Protein AF-T0GJG1-F1 (afdb_monomer_lite)

pLDDT: mean 91.99, std 8.59, range [55.28, 97.31]

Sequence (51 aa):
MEVNQKISALVLAKVAEGMSVVDALKAVCGTAKVDAMIGDLYDSLRAKASA

Radius of gyration: 13.64 Å; chains: 1; bounding box: 27×23×34 Å

Structure (mmCIF, N/CA/C/O backbone):
data_AF-T0GJG1-F1
#
_entry.id   AF-T0GJG1-F1
#
loop_
_atom_site.group_PDB
_atom_site.id
_atom_site.type_symbol
_atom_site.label_atom_id
_atom_site.label_alt_id
_atom_site.label_comp_id
_atom_site.label_asym_id
_atom_site.label_entity_id
_atom_site.label_seq_id
_atom_site.pdbx_PDB_ins_code
_atom_site.Cartn_x
_atom_site.Cartn_y
_atom_site.Cartn_z
_atom_site.occupancy
_atom_site.B_iso_or_equiv
_atom_site.auth_seq_id
_atom_site.auth_comp_id
_atom_site.auth_asym_id
_atom_site.auth_atom_id
_atom_site.pdbx_PDB_model_num
ATOM 1 N N . MET A 1 1 ? -2.954 -19.532 10.926 1.00 55.28 1 MET A N 1
ATOM 2 C CA . MET A 1 1 ? -3.168 -18.354 10.060 1.00 55.28 1 MET A CA 1
ATOM 3 C C . MET A 1 1 ? -1.803 -17.777 9.741 1.00 55.28 1 MET A C 1
ATOM 5 O O . MET A 1 1 ? -1.149 -17.271 10.651 1.00 55.28 1 MET A O 1
ATOM 9 N N . GLU A 1 2 ? -1.333 -17.982 8.512 1.00 71.62 2 GLU A N 1
ATOM 10 C CA . GLU A 1 2 ? -0.021 -17.505 8.065 1.00 71.62 2 GLU A CA 1
ATOM 11 C C . GLU A 1 2 ? 0.056 -15.978 8.195 1.00 71.62 2 GLU A C 1
ATOM 13 O O . GLU A 1 2 ? -0.944 -15.281 8.022 1.00 71.62 2 GLU A O 1
ATOM 18 N N . VAL A 1 3 ? 1.229 -15.447 8.539 1.00 76.69 3 VAL A N 1
ATOM 19 C CA . VAL A 1 3 ? 1.454 -14.021 8.849 1.00 76.69 3 VAL A CA 1
ATOM 20 C C . VAL A 1 3 ? 0.906 -13.089 7.758 1.00 76.69 3 VAL A C 1
ATOM 22 O O . VAL A 1 3 ? 0.317 -12.058 8.073 1.00 76.69 3 VAL A O 1
ATOM 25 N N . ASN A 1 4 ? 0.983 -13.500 6.491 1.00 79.69 4 ASN A N 1
ATOM 26 C CA . ASN A 1 4 ? 0.446 -12.740 5.363 1.00 79.69 4 ASN A CA 1
ATOM 27 C C . ASN A 1 4 ? -1.076 -12.552 5.437 1.00 79.69 4 ASN A C 1
ATOM 29 O O . ASN A 1 4 ? -1.561 -11.448 5.218 1.00 79.69 4 ASN A O 1
ATOM 33 N N . GLN A 1 5 ? -1.832 -13.582 5.830 1.00 84.75 5 GLN A N 1
ATOM 34 C CA . GLN A 1 5 ? -3.292 -13.490 5.962 1.00 84.75 5 GLN A CA 1
ATOM 35 C C . GLN A 1 5 ? -3.702 -12.500 7.061 1.00 84.75 5 GLN A C 1
ATOM 37 O O . GLN A 1 5 ? -4.698 -11.793 6.919 1.00 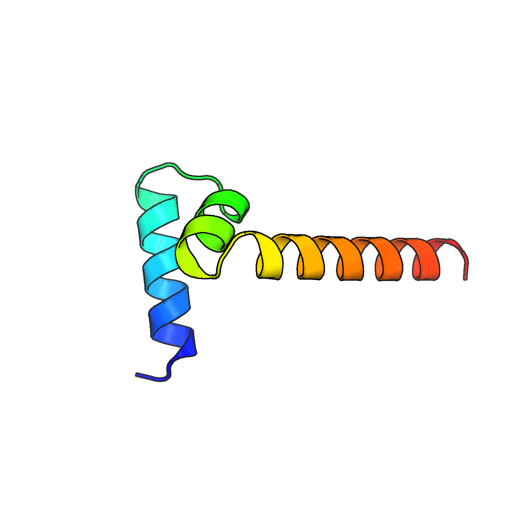84.75 5 GLN A O 1
ATOM 42 N N . LYS A 1 6 ? -2.911 -12.406 8.142 1.00 88.62 6 LYS A N 1
ATOM 43 C CA . LYS A 1 6 ? -3.115 -11.407 9.203 1.00 88.62 6 LYS A CA 1
ATOM 44 C C . LYS A 1 6 ? -2.895 -9.989 8.686 1.00 88.62 6 LYS A C 1
ATOM 46 O O . LYS A 1 6 ? -3.715 -9.118 8.950 1.00 88.62 6 LYS A O 1
ATOM 51 N N . ILE A 1 7 ? -1.819 -9.769 7.933 1.00 89.88 7 ILE A N 1
ATOM 52 C CA . ILE A 1 7 ? -1.505 -8.455 7.360 1.00 89.88 7 ILE A CA 1
ATOM 53 C C . ILE A 1 7 ? -2.588 -8.040 6.359 1.00 89.88 7 ILE A C 1
ATOM 55 O O . ILE A 1 7 ? -3.107 -6.930 6.453 1.00 89.88 7 ILE A O 1
ATOM 59 N N . SER A 1 8 ? -3.001 -8.941 5.464 1.00 91.38 8 SER A N 1
ATOM 60 C CA . SER A 1 8 ? -4.079 -8.666 4.509 1.00 91.38 8 SER A CA 1
ATOM 61 C C . SER A 1 8 ? -5.392 -8.298 5.205 1.00 91.38 8 SER A C 1
ATOM 63 O O . SER A 1 8 ? -6.048 -7.349 4.786 1.00 91.38 8 SER A O 1
ATOM 65 N N . ALA A 1 9 ? -5.755 -8.982 6.296 1.00 94.56 9 ALA A N 1
ATOM 66 C CA . ALA A 1 9 ? -6.955 -8.654 7.066 1.00 94.56 9 ALA A CA 1
ATOM 67 C C . ALA A 1 9 ? -6.885 -7.256 7.711 1.00 94.56 9 ALA A C 1
ATOM 69 O O . ALA A 1 9 ? -7.869 -6.520 7.683 1.00 94.56 9 ALA A O 1
ATOM 70 N N . LEU A 1 10 ? -5.723 -6.864 8.245 1.00 94.69 10 LEU A N 1
ATOM 71 C CA . LEU A 1 10 ? -5.517 -5.534 8.830 1.00 94.69 10 LEU A CA 1
ATOM 72 C C . LEU A 1 10 ? -5.610 -4.420 7.780 1.00 94.69 10 LEU A C 1
ATOM 74 O O . LEU A 1 10 ? -6.233 -3.390 8.030 1.00 94.69 10 LEU A O 1
ATOM 78 N N . VAL A 1 11 ? -5.033 -4.636 6.595 1.00 95.56 11 VAL A N 1
ATOM 79 C CA . VAL A 1 11 ? -5.128 -3.683 5.478 1.00 95.56 11 VAL A CA 1
ATOM 80 C C . VAL A 1 11 ? -6.579 -3.544 5.019 1.00 95.56 11 VAL A C 1
ATOM 82 O O . VAL A 1 11 ? -7.068 -2.428 4.871 1.00 95.56 11 VAL A O 1
ATOM 85 N N . LEU A 1 12 ? -7.297 -4.660 4.855 1.00 96.12 12 LEU A N 1
ATOM 86 C CA . LEU A 1 12 ? -8.709 -4.644 4.463 1.00 96.12 12 LEU A CA 1
ATOM 87 C C . LEU A 1 12 ? -9.590 -3.922 5.488 1.00 96.12 12 LEU A C 1
ATOM 89 O O . LEU A 1 12 ? -10.479 -3.174 5.091 1.00 96.12 12 LEU A O 1
ATOM 93 N N . ALA A 1 13 ? -9.320 -4.086 6.785 1.00 97.19 13 ALA A N 1
ATOM 94 C CA . ALA A 1 13 ? -10.031 -3.352 7.830 1.00 97.19 13 ALA A CA 1
ATOM 95 C C . ALA A 1 13 ? -9.841 -1.831 7.685 1.00 97.19 13 ALA A C 1
ATOM 97 O O . ALA A 1 13 ? -10.814 -1.085 7.719 1.00 97.19 13 ALA A O 1
ATOM 98 N N . LYS A 1 14 ? -8.610 -1.372 7.429 1.00 96.31 14 LYS A N 1
ATOM 99 C CA . LYS A 1 14 ? -8.304 0.053 7.212 1.00 96.31 14 LYS A CA 1
ATOM 100 C C . LYS A 1 14 ? -8.966 0.618 5.952 1.00 96.31 14 LYS A C 1
ATOM 102 O O . LYS A 1 14 ? -9.443 1.748 5.962 1.00 96.31 14 LYS A O 1
ATOM 107 N N . VAL A 1 15 ? -9.052 -0.173 4.884 1.00 97.31 15 VAL A N 1
ATOM 108 C CA . VAL A 1 15 ? -9.790 0.216 3.671 1.00 97.31 15 VAL A CA 1
ATOM 109 C C . VAL A 1 15 ? -11.294 0.313 3.944 1.00 97.31 15 VAL A C 1
ATOM 111 O O . VAL A 1 15 ? -11.937 1.250 3.479 1.00 97.31 15 VAL A O 1
ATOM 114 N N . ALA A 1 16 ? -11.858 -0.602 4.737 1.00 96.88 16 ALA A N 1
ATOM 115 C CA . ALA A 1 16 ? -13.266 -0.544 5.137 1.00 96.88 16 ALA A CA 1
ATOM 116 C C . ALA A 1 16 ? -13.593 0.688 6.007 1.00 96.88 16 ALA A C 1
ATOM 118 O O . ALA A 1 16 ? -14.720 1.172 5.976 1.00 96.88 16 ALA A O 1
ATOM 119 N N . GLU A 1 17 ? -12.605 1.232 6.726 1.00 95.69 17 GLU A N 1
ATOM 120 C CA . GLU A 1 17 ? -12.695 2.524 7.429 1.00 95.69 17 GLU A CA 1
ATOM 121 C C . GLU A 1 17 ? -12.644 3.742 6.476 1.00 95.69 17 GLU A C 1
ATOM 123 O O . GLU A 1 17 ? -12.754 4.880 6.926 1.00 95.69 17 GLU A O 1
ATOM 128 N N . GLY A 1 18 ? -12.491 3.527 5.164 1.00 96.81 18 GLY A N 1
ATOM 129 C CA . GLY A 1 18 ? -12.483 4.574 4.138 1.00 96.81 18 GLY A CA 1
ATOM 130 C C . GLY A 1 18 ? -11.093 5.039 3.702 1.00 96.81 18 GLY A C 1
ATOM 131 O O . GLY A 1 18 ? -10.993 5.996 2.934 1.00 96.81 18 GLY A O 1
ATOM 132 N N . MET A 1 19 ? -10.014 4.389 4.155 1.00 96.62 19 MET A N 1
ATOM 133 C CA . MET A 1 19 ? -8.665 4.704 3.673 1.00 96.62 19 MET A CA 1
ATOM 134 C C . MET A 1 19 ? -8.452 4.216 2.240 1.00 96.62 19 MET A C 1
ATOM 136 O O . MET A 1 19 ? -8.978 3.180 1.824 1.00 96.62 19 MET A O 1
ATOM 140 N N . SER A 1 20 ? -7.593 4.918 1.499 1.00 96.81 20 SER A N 1
ATOM 141 C CA . SER A 1 20 ? -7.062 4.377 0.252 1.00 96.81 20 SER A CA 1
ATOM 142 C C . SER A 1 20 ? -6.225 3.122 0.534 1.00 96.81 20 SER A C 1
ATOM 144 O O . SER A 1 20 ? -5.660 2.960 1.617 1.00 96.81 20 SER A O 1
ATOM 146 N N . VAL A 1 21 ? -6.099 2.231 -0.452 1.00 94.12 21 VAL A N 1
ATOM 147 C CA . VAL A 1 21 ? -5.289 1.006 -0.311 1.00 94.12 21 VAL A CA 1
ATOM 148 C C . VAL A 1 21 ? -3.830 1.334 0.028 1.00 94.12 21 VAL A C 1
ATOM 150 O O . VAL A 1 21 ? -3.213 0.636 0.830 1.00 94.12 21 VAL A O 1
ATOM 153 N N . VAL A 1 22 ? -3.282 2.411 -0.543 1.00 94.94 22 VAL A N 1
ATOM 154 C CA . VAL A 1 22 ? -1.900 2.842 -0.284 1.00 94.94 22 VAL A CA 1
ATOM 155 C C . VAL A 1 22 ? -1.748 3.344 1.150 1.00 94.94 22 VAL A C 1
ATOM 157 O O . VAL A 1 22 ? -0.805 2.947 1.829 1.00 94.94 22 VAL A O 1
ATOM 160 N N . ASP A 1 23 ? -2.686 4.152 1.642 1.00 96.31 23 ASP A N 1
ATOM 161 C CA . ASP A 1 23 ? -2.633 4.662 3.017 1.00 96.31 23 ASP A CA 1
ATOM 162 C C . ASP A 1 23 ? -2.846 3.542 4.040 1.00 96.31 23 ASP A C 1
ATOM 164 O O . ASP A 1 23 ? -2.143 3.481 5.048 1.00 96.31 23 ASP A O 1
ATOM 168 N N . ALA A 1 24 ? -3.736 2.593 3.742 1.00 97.25 24 ALA A N 1
ATOM 169 C CA . ALA A 1 24 ? -3.930 1.390 4.543 1.00 97.25 24 ALA A CA 1
ATOM 170 C C . ALA A 1 24 ? -2.651 0.535 4.608 1.00 97.25 24 ALA A C 1
ATOM 172 O O . ALA A 1 24 ? -2.258 0.082 5.685 1.00 97.25 24 ALA A O 1
ATOM 173 N N . LEU A 1 25 ? -1.955 0.355 3.480 1.00 95.38 25 LEU A N 1
ATOM 174 C CA . LEU A 1 25 ? -0.659 -0.325 3.444 1.00 95.38 25 LEU A CA 1
ATOM 175 C C . LEU A 1 25 ? 0.400 0.430 4.252 1.00 95.38 25 LEU A C 1
ATOM 177 O O . LEU A 1 25 ? 1.137 -0.198 5.008 1.00 95.38 25 LEU A O 1
ATOM 181 N N . LYS A 1 26 ? 0.470 1.762 4.149 1.00 96.94 26 LYS A N 1
ATOM 182 C CA . LYS A 1 26 ? 1.411 2.579 4.936 1.00 96.94 26 LYS A CA 1
ATOM 183 C C . LYS A 1 26 ? 1.135 2.480 6.435 1.00 96.94 26 LYS A C 1
ATOM 185 O O . LYS A 1 26 ? 2.077 2.341 7.213 1.00 96.94 26 LYS A O 1
ATOM 190 N N . ALA A 1 27 ? -0.136 2.487 6.832 1.00 95.62 27 ALA A N 1
ATOM 191 C CA . ALA A 1 27 ? -0.555 2.379 8.226 1.00 95.62 27 ALA A CA 1
ATOM 192 C C . ALA A 1 27 ? -0.243 1.005 8.845 1.00 95.62 27 ALA A C 1
ATOM 194 O O . ALA A 1 27 ? 0.083 0.931 10.027 1.00 95.62 27 ALA A O 1
ATOM 195 N N . VAL A 1 28 ? -0.334 -0.079 8.064 1.00 95.00 28 VAL A N 1
ATOM 196 C CA . VAL A 1 28 ? -0.139 -1.456 8.559 1.00 95.00 28 V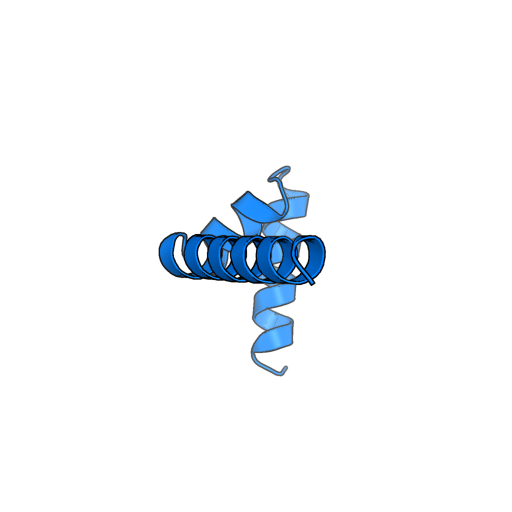AL A CA 1
ATOM 197 C C . VAL A 1 28 ? 1.305 -1.939 8.404 1.00 95.00 28 VAL A C 1
ATOM 199 O O . VAL A 1 28 ? 1.837 -2.589 9.300 1.00 95.00 28 VAL A O 1
ATOM 202 N N . CYS A 1 29 ? 1.947 -1.636 7.275 1.00 93.12 29 CYS A N 1
ATOM 203 C CA . CYS A 1 29 ? 3.266 -2.161 6.906 1.00 93.12 29 CYS A CA 1
ATOM 204 C C . CYS A 1 29 ? 4.406 -1.149 7.116 1.00 93.12 29 CYS A C 1
ATOM 206 O O . CYS A 1 29 ? 5.577 -1.517 7.013 1.00 93.12 29 CYS A O 1
ATOM 208 N N . GLY A 1 30 ? 4.076 0.112 7.410 1.00 95.38 30 GLY A N 1
ATOM 209 C CA . GLY A 1 30 ? 5.025 1.200 7.622 1.00 95.38 30 GLY A CA 1
ATOM 210 C C . GLY A 1 30 ? 5.331 1.992 6.349 1.00 95.38 30 GLY A C 1
ATOM 211 O O . GLY A 1 30 ? 5.646 1.433 5.296 1.00 95.38 30 GLY A O 1
ATOM 212 N N . THR A 1 31 ? 5.299 3.320 6.469 1.00 95.75 31 THR A N 1
ATOM 213 C CA . THR A 1 31 ? 5.460 4.264 5.352 1.00 95.75 31 THR A CA 1
ATOM 214 C C . THR A 1 3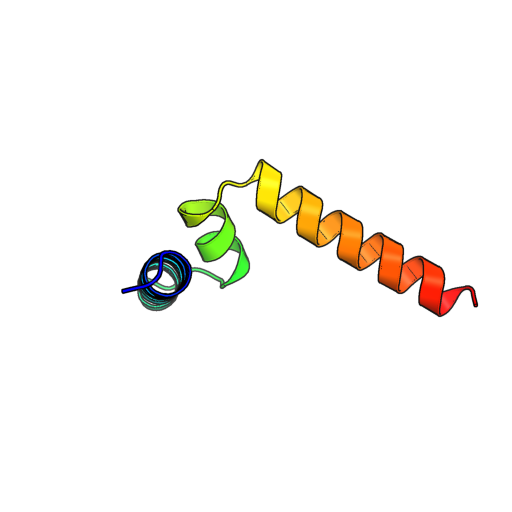1 ? 6.751 4.041 4.567 1.00 95.75 31 THR A C 1
ATOM 216 O O . THR A 1 31 ? 6.699 3.876 3.354 1.00 95.75 31 THR A O 1
ATOM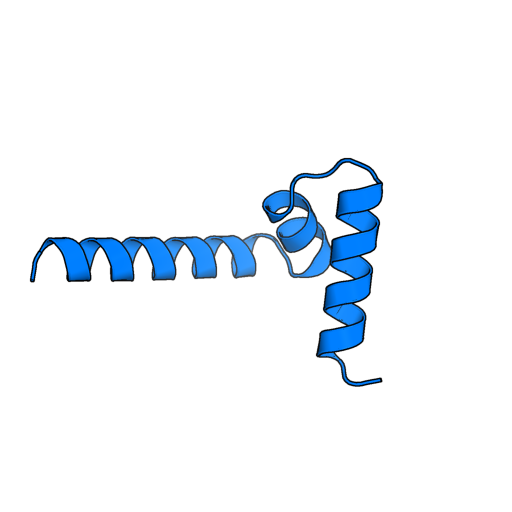 219 N N . ALA A 1 32 ? 7.897 3.943 5.252 1.00 95.50 32 ALA A N 1
ATOM 220 C CA . ALA A 1 32 ? 9.202 3.801 4.599 1.00 95.50 32 ALA A CA 1
ATOM 221 C C . ALA A 1 32 ? 9.300 2.538 3.726 1.00 95.50 32 ALA A C 1
ATOM 223 O O . ALA A 1 32 ? 9.903 2.567 2.655 1.00 95.50 32 ALA A O 1
ATOM 224 N N . LYS A 1 33 ? 8.682 1.429 4.156 1.00 94.69 33 LYS A N 1
ATOM 225 C CA . LYS A 1 33 ? 8.702 0.175 3.397 1.00 94.69 33 LYS A CA 1
ATOM 226 C C . LYS A 1 33 ? 7.837 0.267 2.144 1.00 94.69 33 LYS A C 1
ATOM 228 O O . LYS A 1 33 ? 8.257 -0.192 1.085 1.00 94.69 33 LYS A O 1
ATOM 233 N N . VAL A 1 34 ? 6.646 0.848 2.270 1.00 95.81 34 VAL A N 1
ATOM 234 C CA . VAL A 1 34 ? 5.697 0.984 1.158 1.00 95.81 34 VAL A CA 1
ATOM 235 C C . VAL A 1 34 ? 6.200 1.993 0.127 1.00 95.81 34 VAL A C 1
ATOM 237 O O . VAL A 1 34 ? 6.121 1.716 -1.066 1.00 95.81 34 VAL A O 1
ATOM 240 N N . ASP A 1 35 ? 6.785 3.110 0.562 1.00 95.62 35 ASP A N 1
ATOM 241 C CA . ASP A 1 35 ? 7.368 4.099 -0.351 1.00 95.62 35 ASP A CA 1
ATOM 242 C C . ASP A 1 35 ? 8.548 3.519 -1.140 1.00 95.62 35 ASP A C 1
ATOM 244 O O . ASP A 1 35 ? 8.624 3.726 -2.350 1.00 95.62 35 ASP A O 1
ATOM 248 N N . ALA A 1 36 ? 9.411 2.719 -0.499 1.00 95.94 36 ALA A N 1
ATOM 249 C CA . ALA A 1 36 ? 10.481 2.007 -1.197 1.00 95.94 36 ALA A CA 1
ATOM 250 C C . ALA A 1 36 ? 9.931 1.038 -2.261 1.00 95.94 36 ALA A C 1
ATOM 252 O O . ALA A 1 36 ? 10.375 1.067 -3.403 1.00 95.94 36 ALA A O 1
ATOM 253 N N . MET A 1 37 ? 8.902 0.247 -1.927 1.00 95.69 37 MET A N 1
ATOM 254 C CA . MET A 1 37 ? 8.267 -0.669 -2.887 1.00 95.69 37 MET A CA 1
ATOM 255 C C . MET A 1 37 ? 7.643 0.057 -4.087 1.00 95.69 37 MET A C 1
ATOM 257 O O . MET A 1 37 ? 7.687 -0.449 -5.208 1.00 95.69 37 MET A O 1
ATOM 261 N N . ILE A 1 38 ? 7.044 1.229 -3.859 1.00 95.12 38 ILE A N 1
ATOM 262 C CA . ILE A 1 38 ? 6.492 2.061 -4.933 1.00 95.12 38 ILE A CA 1
ATOM 263 C C . ILE A 1 38 ? 7.623 2.610 -5.815 1.00 95.12 38 ILE A C 1
ATOM 265 O O . ILE A 1 38 ? 7.488 2.600 -7.037 1.00 95.12 38 ILE A O 1
ATOM 269 N N . GLY A 1 39 ? 8.737 3.045 -5.217 1.00 95.56 39 GLY A N 1
ATOM 270 C CA . GLY A 1 39 ? 9.937 3.474 -5.943 1.00 95.56 39 GLY A CA 1
ATOM 271 C C . GLY A 1 39 ? 10.486 2.381 -6.861 1.00 95.56 39 GLY A C 1
ATOM 272 O O . GLY A 1 39 ? 10.592 2.598 -8.067 1.00 95.56 39 GLY A O 1
ATOM 273 N N . ASP A 1 40 ? 10.707 1.180 -6.320 1.00 96.62 40 ASP A N 1
ATOM 274 C CA . ASP A 1 40 ? 11.214 0.023 -7.073 1.00 96.62 40 ASP A CA 1
ATOM 275 C C . ASP A 1 40 ? 10.309 -0.334 -8.271 1.00 96.62 40 ASP A C 1
ATOM 277 O O . ASP A 1 40 ? 10.779 -0.707 -9.354 1.00 96.62 40 ASP A O 1
ATOM 281 N N . LEU A 1 41 ? 8.987 -0.197 -8.097 1.00 95.12 41 LEU A N 1
ATOM 282 C CA . LEU A 1 41 ? 8.017 -0.399 -9.172 1.00 95.12 41 LEU A CA 1
ATOM 283 C C . LEU A 1 41 ? 8.174 0.656 -10.275 1.00 95.12 41 LEU A C 1
ATOM 285 O O . LEU A 1 41 ? 8.191 0.298 -11.454 1.00 95.12 41 LEU A O 1
ATOM 289 N N . TYR A 1 42 ? 8.296 1.938 -9.920 1.00 94.69 42 TYR A N 1
ATOM 290 C CA . TYR A 1 42 ? 8.502 3.004 -10.902 1.00 94.69 42 TYR A CA 1
ATOM 291 C C . TYR A 1 42 ? 9.812 2.840 -11.669 1.00 94.69 42 TYR A C 1
ATOM 293 O O . TYR A 1 42 ? 9.816 3.010 -12.890 1.00 94.69 42 TYR A O 1
ATOM 301 N N . ASP A 1 43 ? 10.890 2.456 -10.991 1.00 96.44 43 ASP A N 1
ATOM 302 C CA . ASP A 1 43 ? 12.178 2.197 -11.635 1.00 96.44 43 ASP A CA 1
ATOM 303 C C . ASP A 1 43 ? 12.080 1.029 -12.622 1.00 96.44 43 ASP A C 1
ATOM 305 O O . ASP A 1 43 ? 12.531 1.135 -13.765 1.00 96.44 43 ASP A O 1
ATOM 309 N N . SER A 1 44 ? 11.387 -0.046 -12.238 1.00 95.06 44 SER A N 1
ATOM 310 C CA . SER A 1 44 ? 11.131 -1.194 -13.118 1.00 95.06 44 SER A CA 1
ATOM 311 C C . SER A 1 44 ? 10.294 -0.816 -14.346 1.00 95.06 44 SER A C 1
ATOM 313 O O . SER A 1 44 ? 10.587 -1.241 -15.467 1.00 95.06 44 SER A O 1
ATOM 315 N N . LEU A 1 45 ? 9.256 0.008 -14.165 1.00 94.88 45 LEU A N 1
ATOM 316 C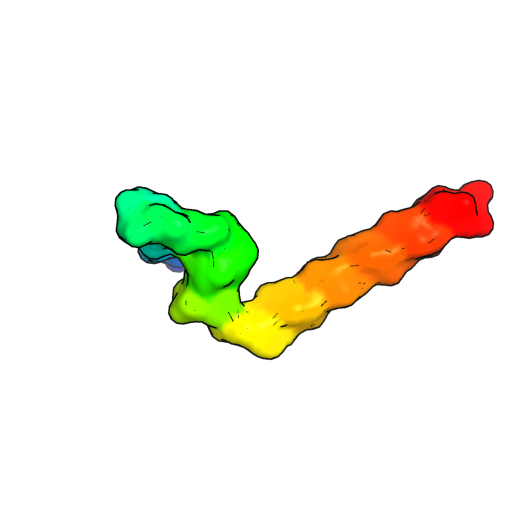 CA . LEU A 1 45 ? 8.426 0.504 -15.265 1.00 94.88 45 LEU A CA 1
ATOM 317 C C . LEU A 1 45 ? 9.216 1.420 -16.202 1.00 94.88 45 LEU A C 1
ATOM 319 O O . LEU A 1 45 ? 9.070 1.319 -17.421 1.00 94.88 45 LEU A O 1
ATOM 323 N N . ARG A 1 46 ? 10.075 2.280 -15.646 1.00 94.44 46 ARG A N 1
ATOM 324 C CA . ARG A 1 46 ? 10.957 3.154 -16.420 1.00 94.44 46 ARG A CA 1
ATOM 325 C C . ARG A 1 46 ? 11.923 2.338 -17.267 1.00 94.44 46 ARG A C 1
ATOM 327 O O . ARG A 1 46 ? 12.010 2.585 -18.464 1.00 94.44 46 ARG A O 1
ATOM 334 N N . ALA A 1 47 ? 12.574 1.343 -16.664 1.00 94.69 47 ALA A N 1
ATOM 335 C CA . ALA A 1 47 ? 13.485 0.440 -17.357 1.00 94.69 47 ALA A CA 1
ATOM 336 C C . ALA A 1 47 ? 12.788 -0.294 -18.514 1.00 94.69 47 ALA A C 1
ATOM 338 O O . ALA A 1 47 ? 13.334 -0.361 -19.613 1.00 94.69 47 ALA A O 1
ATOM 339 N N . LYS A 1 48 ? 11.555 -0.773 -18.292 1.00 93.25 48 LYS A N 1
ATOM 340 C CA . LYS A 1 48 ? 10.740 -1.423 -19.328 1.00 93.25 48 LYS A CA 1
ATOM 341 C C . LYS A 1 48 ? 10.363 -0.482 -20.474 1.00 93.25 48 LYS A C 1
ATOM 343 O O . LYS A 1 48 ? 10.290 -0.930 -21.607 1.00 93.25 48 LYS A O 1
ATOM 348 N N . ALA A 1 49 ? 10.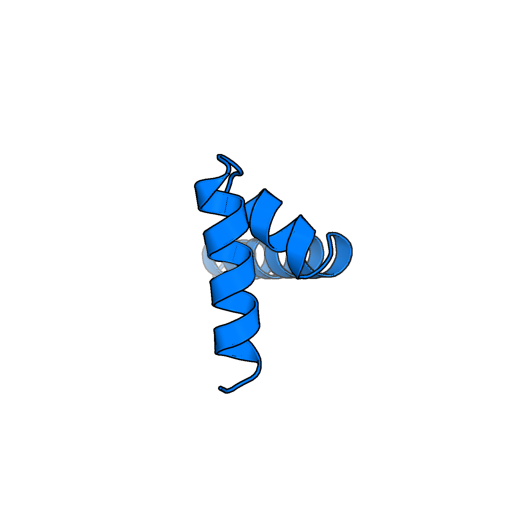090 0.790 -20.194 1.00 88.44 49 ALA A N 1
ATOM 349 C CA . ALA A 1 49 ? 9.748 1.769 -21.226 1.00 88.44 49 ALA A CA 1
ATOM 350 C C . ALA A 1 49 ? 10.958 2.189 -22.082 1.00 88.44 49 ALA A C 1
ATOM 352 O O . ALA A 1 49 ? 10.776 2.693 -23.186 1.00 88.44 49 ALA A O 1
ATOM 353 N N . SER A 1 50 ? 12.175 2.011 -21.562 1.00 77.19 50 SER A N 1
ATOM 354 C CA . SER A 1 50 ? 13.437 2.319 -22.244 1.00 77.19 50 SER A CA 1
ATOM 355 C C . SER A 1 50 ? 14.100 1.125 -22.951 1.00 77.19 50 SER A C 1
ATOM 357 O O . SER A 1 50 ? 15.187 1.302 -23.498 1.00 77.19 50 SER A O 1
ATOM 359 N N . ALA A 1 51 ? 13.489 -0.064 -22.907 1.00 64.44 51 ALA A N 1
ATOM 360 C CA . ALA A 1 51 ? 13.954 -1.294 -23.557 1.00 64.44 51 ALA A CA 1
ATOM 361 C C . ALA A 1 51 ? 13.141 -1.586 -24.825 1.00 64.44 51 ALA A C 1
ATOM 363 O O . ALA A 1 51 ? 13.749 -2.091 -25.795 1.00 64.44 51 ALA A O 1
#

Foldseek 3Di:
DPPVVVLVVQLVVVVVVVDDSLVSCCVRVNVVVSVVVVVVVVVVVVVVVVD

Secondary structure (DSSP, 8-state):
--HHHHHHHHHHHHHHTT--HHHHHHHHH-HHHHHHHHHHHHHHHHHHHT-